Protein AF-A0A848KXA6-F1 (afdb_monomer)

Secondary structure (DSSP, 8-state):
--EEEEEEHHHHHHHHHHHHHH-SSGGG-EEEEETTEEEEEE-HHHHHHHHHHHS-------------------

Nearest PDB structures (foldseek):
  8cq7-assembly1_M  TM=4.073E-01  e=4.009E-01  Candida albicans
  8s8f-assembly1_K  TM=4.529E-01  e=1.843E+00  Kluyveromyces lactis NRRL Y-1140
  5tuq-assembly1_B  TM=4.125E-01  e=2.743E+00  Human immunodeficiency virus type 1 BH10
  7oz2-assembly1_B  TM=4.205E-01  e=3.132E+00  Human immunodeficiency virus type 1 BH10
  5k0y-assembly1_t  TM=4.561E-01  e=4.663E+00  Oryctolagus cuniculus

Organism: NCBI:txid2725283

Mean predicted aligned error: 13.0 Å

Solvent-accessible surface area (backbone atoms only — not comparable to full-atom values): 4701 Å² total; per-residue (Å²): 116,77,38,75,52,73,40,53,61,89,50,35,61,58,50,50,50,53,50,53,71,72,38,93,50,69,85,56,57,42,79,44,76,57,92,79,38,35,27,35,40,27,50,50,75,55,50,51,51,5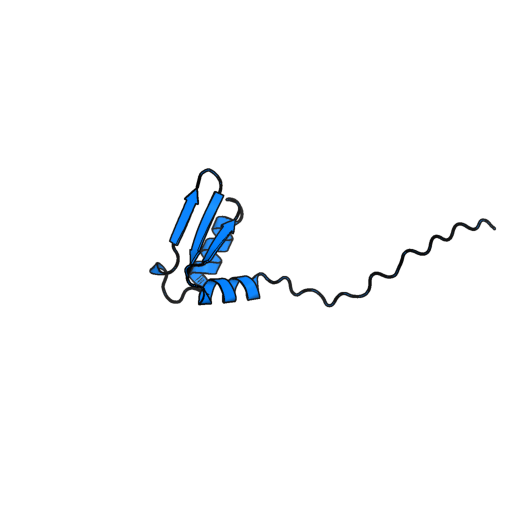1,48,64,67,65,46,64,80,72,66,74,82,78,62,87,74,79,88,76,88,78,89,77,90,131

Sequence (74 aa):
MPTILADNADHAAQLAKLLLDEADDPADVKTVTSGSTIAFDVPDSLAEAITKLAEPKKAPAKKAAPKAPAKTEG

pLDDT: mean 70.41, std 14.08, range [38.06, 87.44]

Radius of gyration: 20.08 Å; Cα contacts (8 Å, |Δi|>4): 73; chains: 1; bounding box: 54×46×42 Å

Structure (mmCIF, N/CA/C/O backbone):
data_AF-A0A848KXA6-F1
#
_entry.id   AF-A0A848KXA6-F1
#
loop_
_atom_site.group_PDB
_atom_site.id
_atom_site.type_symbol
_atom_site.label_atom_id
_atom_site.label_alt_id
_atom_site.label_comp_id
_atom_site.label_asym_id
_atom_site.label_entity_id
_atom_site.label_seq_id
_atom_site.pdbx_PDB_ins_code
_atom_site.Cartn_x
_atom_site.Cartn_y
_atom_site.Cartn_z
_atom_site.occupancy
_atom_site.B_iso_or_equiv
_atom_site.auth_seq_id
_atom_site.auth_comp_id
_atom_site.auth_asym_id
_atom_site.auth_atom_id
_atom_site.pdbx_PDB_model_num
ATOM 1 N N . MET A 1 1 ? -3.770 -5.981 13.927 1.00 56.34 1 MET A N 1
ATOM 2 C CA . MET A 1 1 ? -2.759 -4.929 14.193 1.00 56.34 1 MET A CA 1
ATOM 3 C C . MET A 1 1 ? -2.493 -4.294 12.836 1.00 56.34 1 MET A C 1
ATOM 5 O O . MET A 1 1 ? -2.406 -5.055 11.897 1.00 56.34 1 MET A O 1
ATOM 9 N N . PRO A 1 2 ? -2.418 -2.971 12.650 1.00 69.19 2 PRO A N 1
ATOM 10 C CA . PRO A 1 2 ? -2.132 -2.435 11.315 1.00 69.19 2 PRO A CA 1
ATOM 11 C C . PRO A 1 2 ? -0.780 -2.940 10.787 1.00 69.19 2 PRO A C 1
ATOM 13 O O . PRO A 1 2 ? 0.182 -3.039 11.555 1.00 69.19 2 PRO A O 1
ATOM 16 N N . THR A 1 3 ? -0.714 -3.272 9.497 1.00 80.56 3 THR A N 1
ATOM 17 C CA . THR A 1 3 ? 0.520 -3.721 8.842 1.00 80.56 3 THR A CA 1
ATOM 18 C C . THR A 1 3 ? 1.138 -2.560 8.071 1.00 80.56 3 THR A C 1
ATOM 20 O O . THR A 1 3 ? 0.451 -1.847 7.342 1.00 80.56 3 THR A O 1
ATOM 23 N N . ILE A 1 4 ? 2.452 -2.380 8.232 1.00 80.19 4 ILE A N 1
ATOM 24 C CA . ILE A 1 4 ? 3.217 -1.322 7.570 1.00 80.19 4 ILE A CA 1
ATOM 25 C C . ILE A 1 4 ? 3.929 -1.895 6.342 1.00 80.19 4 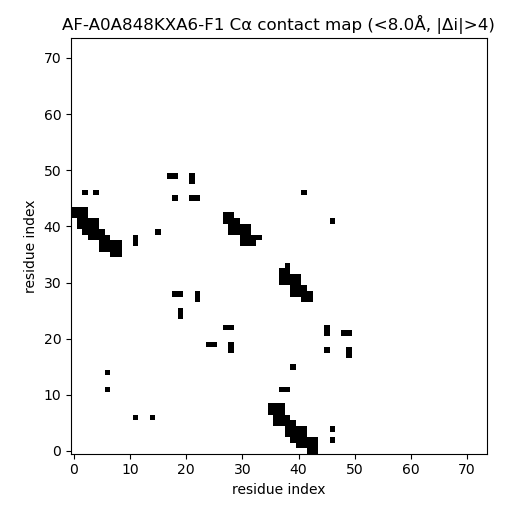ILE A C 1
ATOM 27 O O . ILE A 1 4 ? 4.839 -2.714 6.470 1.00 80.19 4 ILE A O 1
ATOM 31 N N . LEU A 1 5 ? 3.551 -1.421 5.156 1.00 76.94 5 LEU A N 1
ATOM 32 C CA . LEU A 1 5 ? 4.219 -1.732 3.893 1.00 76.94 5 LEU A CA 1
ATOM 33 C C . LEU A 1 5 ? 5.159 -0.583 3.527 1.00 76.94 5 LEU A C 1
ATOM 35 O O . LEU A 1 5 ? 4.695 0.480 3.129 1.00 76.94 5 LEU A O 1
ATOM 39 N N . ALA A 1 6 ? 6.469 -0.769 3.690 1.00 72.75 6 ALA A N 1
ATOM 40 C CA . ALA A 1 6 ? 7.473 0.229 3.318 1.00 72.75 6 ALA A CA 1
ATOM 41 C C . ALA A 1 6 ? 8.007 -0.031 1.903 1.00 72.75 6 ALA A C 1
ATOM 43 O O . ALA A 1 6 ? 8.428 -1.148 1.605 1.00 72.75 6 ALA A O 1
ATOM 44 N N . ASP A 1 7 ? 8.041 1.006 1.066 1.00 74.69 7 ASP A N 1
ATOM 45 C CA . ASP A 1 7 ? 8.598 0.943 -0.285 1.00 74.69 7 ASP A CA 1
ATOM 46 C C . 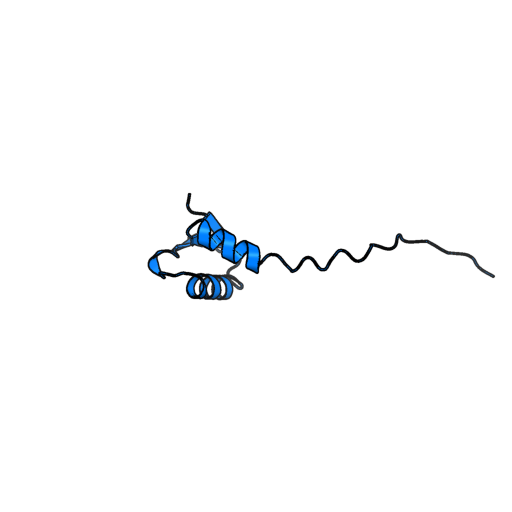ASP A 1 7 ? 9.435 2.197 -0.614 1.00 74.69 7 ASP A C 1
ATOM 48 O O . ASP A 1 7 ? 9.439 3.207 0.102 1.00 74.69 7 ASP A O 1
ATOM 52 N N . ASN A 1 8 ? 10.193 2.124 -1.705 1.00 70.12 8 ASN A N 1
ATOM 53 C CA . ASN A 1 8 ? 10.940 3.247 -2.252 1.00 70.12 8 ASN A CA 1
ATOM 54 C C . ASN A 1 8 ? 9.999 4.203 -2.996 1.00 70.12 8 ASN A C 1
ATOM 56 O O . ASN A 1 8 ? 8.982 3.794 -3.557 1.00 70.12 8 ASN A O 1
ATOM 60 N N . ALA A 1 9 ? 10.357 5.489 -3.046 1.00 66.94 9 ALA A N 1
ATOM 61 C CA . ALA A 1 9 ? 9.501 6.536 -3.609 1.00 66.94 9 ALA A CA 1
ATOM 62 C C . ALA A 1 9 ? 9.055 6.272 -5.064 1.00 66.94 9 ALA A C 1
ATOM 64 O O . ALA A 1 9 ? 7.907 6.553 -5.405 1.00 66.94 9 ALA A O 1
ATOM 65 N N . ASP A 1 10 ? 9.916 5.676 -5.895 1.00 69.50 10 ASP A N 1
ATOM 66 C CA . ASP A 1 10 ? 9.601 5.307 -7.284 1.00 69.50 10 ASP A CA 1
ATOM 67 C C . ASP A 1 10 ? 8.479 4.264 -7.407 1.00 69.50 10 ASP A C 1
ATOM 69 O O . ASP A 1 10 ? 7.711 4.269 -8.369 1.00 69.50 10 ASP A O 1
ATOM 73 N N . HIS A 1 11 ? 8.363 3.370 -6.427 1.00 70.31 11 HIS A N 1
ATOM 74 C CA . HIS A 1 11 ? 7.366 2.299 -6.404 1.00 70.31 11 HIS A CA 1
ATOM 75 C C . HIS A 1 11 ? 6.155 2.641 -5.532 1.00 70.31 11 HIS A C 1
ATOM 77 O O . HIS A 1 11 ? 5.073 2.092 -5.738 1.00 70.31 11 HIS A O 1
ATOM 83 N N . ALA A 1 12 ? 6.289 3.615 -4.631 1.00 76.38 12 ALA A N 1
ATOM 84 C CA . ALA A 1 12 ? 5.227 4.045 -3.732 1.00 76.38 12 ALA A CA 1
ATOM 85 C C . ALA A 1 12 ? 3.953 4.487 -4.465 1.00 76.38 12 ALA A C 1
ATOM 87 O O . ALA A 1 12 ? 2.859 4.208 -3.993 1.00 76.38 12 ALA A O 1
ATOM 88 N N . ALA A 1 13 ? 4.057 5.127 -5.635 1.00 80.62 13 ALA A N 1
ATOM 89 C CA . ALA A 1 13 ? 2.880 5.522 -6.414 1.00 80.62 13 ALA A CA 1
ATOM 90 C C . ALA A 1 13 ? 2.112 4.315 -6.986 1.00 80.62 13 ALA A C 1
ATOM 92 O O . ALA A 1 13 ? 0.881 4.321 -7.028 1.00 80.62 13 ALA A O 1
ATOM 93 N N . GLN A 1 14 ? 2.830 3.273 -7.417 1.00 80.75 14 GLN A N 1
ATOM 94 C CA . GLN A 1 14 ? 2.220 2.039 -7.918 1.00 80.75 14 GLN A CA 1
ATOM 95 C C . GLN A 1 14 ? 1.601 1.242 -6.772 1.00 80.75 14 GLN A C 1
ATOM 97 O O . GLN A 1 14 ? 0.475 0.767 -6.903 1.00 80.75 14 GLN A O 1
ATOM 102 N N . LEU A 1 15 ? 2.307 1.167 -5.640 1.00 78.94 15 LEU A N 1
ATOM 103 C CA . LEU A 1 15 ? 1.816 0.519 -4.432 1.00 78.94 15 LEU A CA 1
ATOM 104 C C . LEU A 1 15 ? 0.570 1.234 -3.896 1.00 78.94 15 LEU A C 1
ATOM 106 O O . LEU A 1 15 ? -0.436 0.585 -3.655 1.00 78.94 15 LEU A O 1
ATOM 110 N N . ALA A 1 16 ? 0.585 2.568 -3.803 1.00 80.56 16 ALA A N 1
ATOM 111 C CA . ALA A 1 16 ? -0.567 3.367 -3.386 1.00 80.56 16 ALA A CA 1
ATOM 112 C C . ALA A 1 16 ? -1.783 3.128 -4.282 1.00 80.56 16 ALA A C 1
ATOM 114 O O . ALA A 1 16 ? -2.893 2.977 -3.783 1.00 80.56 16 ALA A O 1
ATOM 115 N N . LYS A 1 17 ? -1.575 3.081 -5.604 1.00 82.81 17 LYS A N 1
ATOM 116 C CA . LYS A 1 17 ? -2.652 2.812 -6.557 1.00 82.81 17 LYS A CA 1
ATOM 117 C C . LYS A 1 17 ? -3.225 1.409 -6.373 1.00 82.81 17 LYS A C 1
ATOM 119 O O . LYS A 1 17 ? -4.437 1.270 -6.372 1.00 82.81 17 LYS A O 1
ATOM 124 N N . LEU A 1 18 ? -2.369 0.402 -6.199 1.00 81.62 18 LEU A N 1
ATOM 125 C CA . LEU A 1 18 ? -2.793 -0.974 -5.943 1.00 81.62 18 LEU A CA 1
ATOM 126 C C . LEU A 1 18 ? -3.559 -1.091 -4.616 1.00 81.62 18 LEU A C 1
ATOM 128 O O . LEU A 1 18 ? -4.594 -1.739 -4.566 1.00 81.62 18 LEU A O 1
ATOM 132 N N . LEU A 1 19 ? -3.077 -0.425 -3.564 1.00 83.50 19 LEU A N 1
ATOM 133 C CA . LEU A 1 19 ? -3.737 -0.386 -2.260 1.00 83.50 19 LEU A CA 1
ATOM 134 C C . LEU A 1 19 ? -5.109 0.283 -2.342 1.00 83.50 19 LEU A C 1
ATOM 136 O O . LEU A 1 19 ? -6.034 -0.209 -1.719 1.00 83.50 19 LEU A O 1
ATOM 140 N N . LEU A 1 20 ? -5.252 1.367 -3.112 1.00 83.38 20 LEU A N 1
ATOM 141 C CA . LEU A 1 20 ? -6.543 2.031 -3.319 1.00 83.38 20 LEU A CA 1
ATOM 142 C C . LEU A 1 20 ? -7.527 1.200 -4.152 1.00 83.38 20 LEU A C 1
ATOM 144 O O . LEU A 1 20 ? -8.726 1.340 -3.954 1.00 83.38 20 LEU A O 1
ATOM 148 N N . ASP A 1 21 ? -7.033 0.408 -5.105 1.00 84.12 21 ASP A N 1
ATOM 149 C CA . ASP A 1 21 ? -7.866 -0.453 -5.960 1.00 84.12 21 ASP A CA 1
ATOM 150 C C . ASP A 1 21 ? -8.405 -1.659 -5.170 1.00 84.12 21 ASP A C 1
ATOM 152 O O . ASP A 1 21 ? -9.551 -2.057 -5.347 1.00 84.12 21 ASP A O 1
ATOM 156 N N . GLU A 1 22 ? -7.585 -2.202 -4.263 1.00 79.94 22 GLU A N 1
ATOM 157 C CA . GLU A 1 22 ? -7.938 -3.347 -3.414 1.00 79.94 22 GLU A CA 1
ATOM 158 C C . GLU A 1 22 ? -8.666 -2.932 -2.119 1.00 79.94 22 GLU A C 1
ATOM 160 O O . GLU A 1 22 ? -9.327 -3.752 -1.479 1.00 79.94 22 GLU A O 1
ATOM 165 N N . ALA A 1 23 ? -8.536 -1.671 -1.696 1.00 79.62 23 ALA A N 1
ATOM 166 C CA . ALA A 1 23 ? -9.246 -1.145 -0.537 1.00 79.62 23 ALA A CA 1
ATOM 167 C C . ALA A 1 23 ? -10.743 -1.004 -0.819 1.00 79.62 23 ALA A C 1
ATOM 169 O O . ALA A 1 23 ? -11.144 -0.350 -1.778 1.00 79.62 23 ALA A O 1
ATOM 170 N N . ASP A 1 24 ? -11.566 -1.546 0.081 1.00 76.62 24 ASP A N 1
ATOM 171 C CA . ASP A 1 24 ? -13.017 -1.327 0.062 1.00 76.62 24 ASP A CA 1
ATOM 172 C C . ASP A 1 24 ? -13.354 0.137 0.408 1.00 76.62 24 ASP A C 1
ATOM 174 O O . ASP A 1 24 ? -14.229 0.743 -0.209 1.00 76.62 24 ASP A O 1
ATOM 178 N N . ASP A 1 25 ? -12.589 0.737 1.334 1.00 78.31 25 ASP A N 1
ATOM 179 C CA . ASP A 1 25 ? -12.683 2.151 1.693 1.00 78.31 25 ASP A CA 1
ATOM 180 C C . ASP A 1 25 ? -11.302 2.842 1.657 1.00 78.31 25 ASP A C 1
ATOM 182 O O . ASP A 1 25 ? -10.339 2.370 2.272 1.00 78.31 25 ASP A O 1
ATOM 186 N N . PRO A 1 26 ? -11.160 3.991 0.970 1.00 74.75 26 PRO A N 1
ATOM 187 C CA . PRO A 1 26 ? -9.883 4.694 0.878 1.00 74.75 26 PRO A CA 1
ATOM 188 C C . PRO A 1 26 ? -9.407 5.280 2.218 1.00 74.75 26 PRO A C 1
ATOM 190 O O . PRO A 1 26 ? -8.229 5.617 2.336 1.00 74.75 26 PRO A O 1
ATOM 193 N N . ALA A 1 27 ? -10.274 5.418 3.228 1.00 79.81 27 ALA A N 1
ATOM 194 C CA . ALA A 1 27 ? -9.883 5.877 4.560 1.00 79.81 27 ALA A CA 1
ATOM 195 C C . ALA A 1 27 ? -9.095 4.820 5.354 1.00 79.81 27 ALA A C 1
ATOM 197 O O . ALA A 1 27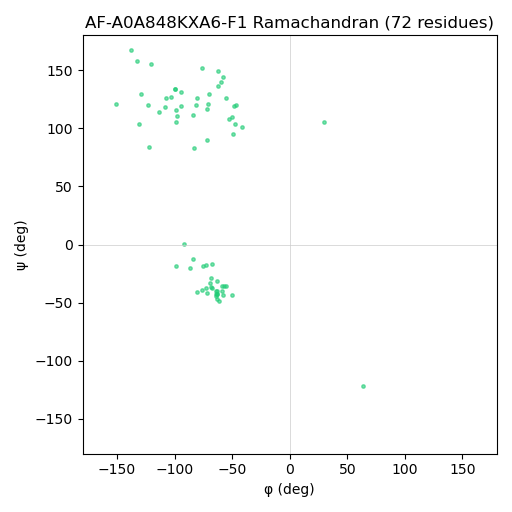 ? -8.412 5.183 6.318 1.00 79.81 27 ALA A O 1
ATOM 198 N N . ASP A 1 28 ? -9.152 3.547 4.947 1.00 80.12 28 ASP A N 1
ATOM 199 C CA . ASP A 1 28 ? -8.371 2.462 5.551 1.00 80.12 28 ASP A CA 1
ATOM 200 C C . ASP A 1 28 ? -6.892 2.488 5.135 1.00 80.12 28 ASP A C 1
ATOM 202 O O . ASP A 1 28 ? -6.050 1.907 5.819 1.00 80.12 28 ASP A O 1
ATOM 206 N N . VAL A 1 29 ? -6.540 3.188 4.051 1.00 82.50 29 VAL A N 1
ATOM 207 C CA . VAL A 1 29 ? -5.155 3.299 3.576 1.00 82.50 29 VAL A CA 1
ATOM 208 C C . VAL A 1 29 ? -4.534 4.604 4.069 1.00 82.50 29 VAL A C 1
ATOM 210 O O . VAL A 1 29 ? -4.862 5.693 3.598 1.00 82.50 29 VAL A O 1
ATOM 213 N N . LYS A 1 30 ? -3.577 4.513 4.996 1.00 84.69 30 LYS A N 1
ATOM 214 C CA . LYS A 1 30 ? -2.826 5.667 5.507 1.00 84.69 30 LYS A CA 1
ATOM 215 C C . LYS A 1 30 ? -1.391 5.668 5.020 1.00 84.69 30 LYS A C 1
ATOM 217 O O . LYS A 1 30 ? -0.586 4.823 5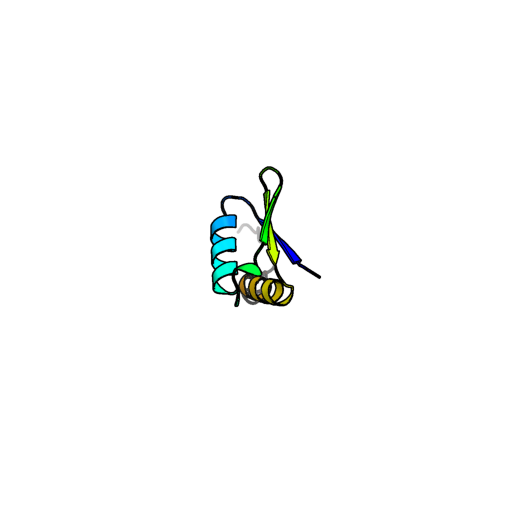.386 1.00 84.69 30 LYS A O 1
ATOM 222 N N . THR A 1 31 ? -1.017 6.693 4.270 1.00 85.50 31 THR A N 1
ATOM 223 C CA . THR A 1 31 ? 0.380 6.884 3.874 1.00 85.50 31 THR A CA 1
ATOM 224 C C . THR A 1 31 ? 1.176 7.532 5.008 1.00 85.50 31 THR A C 1
ATOM 226 O O . THR A 1 31 ? 0.835 8.609 5.495 1.00 85.50 31 THR A O 1
ATOM 229 N N . VAL A 1 32 ? 2.276 6.900 5.400 1.00 85.12 32 VAL A N 1
ATOM 230 C CA . VAL A 1 32 ? 3.237 7.368 6.399 1.00 85.12 32 VAL A CA 1
ATOM 231 C C . VAL A 1 32 ? 4.560 7.644 5.693 1.00 85.12 32 VAL A C 1
ATOM 233 O O . VAL A 1 32 ? 5.205 6.738 5.180 1.00 85.12 32 VAL A O 1
ATOM 236 N N . THR A 1 33 ? 4.990 8.902 5.650 1.00 83.12 33 THR A N 1
ATOM 237 C CA . THR A 1 33 ? 6.279 9.269 5.040 1.00 83.12 33 THR A CA 1
ATOM 238 C C . THR A 1 33 ? 7.303 9.534 6.134 1.00 83.12 33 THR A C 1
ATOM 240 O O . THR A 1 33 ? 7.055 10.340 7.028 1.00 83.12 33 THR A O 1
ATOM 243 N N . SER A 1 34 ? 8.454 8.866 6.066 1.00 79.25 34 SER A N 1
ATOM 244 C CA . SER A 1 34 ? 9.555 9.050 7.012 1.00 79.25 34 SER A CA 1
ATOM 245 C C . SER A 1 34 ? 10.863 9.251 6.251 1.00 79.25 34 SER A C 1
ATOM 247 O O . SER A 1 34 ? 11.442 8.307 5.713 1.00 79.25 34 SER A O 1
ATOM 249 N N . GLY A 1 35 ? 11.338 10.498 6.192 1.00 81.38 35 GLY A N 1
ATOM 250 C CA . GLY A 1 35 ? 12.512 10.865 5.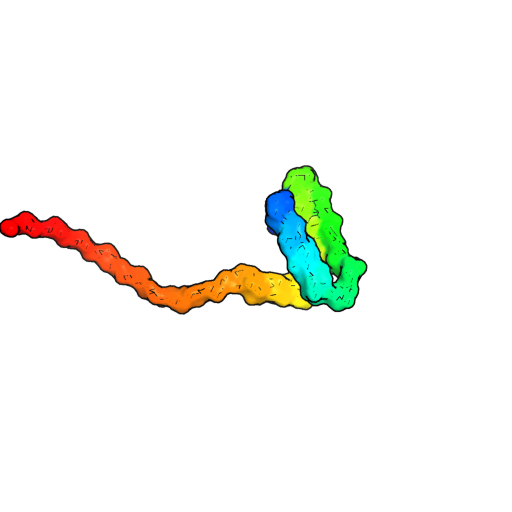396 1.00 81.38 35 GLY A CA 1
ATOM 251 C C . GLY A 1 35 ? 12.271 10.639 3.901 1.00 81.38 35 GLY A C 1
ATOM 252 O O . GLY A 1 35 ? 11.333 11.202 3.344 1.00 81.38 35 GLY A O 1
ATOM 253 N N . SER A 1 36 ? 13.105 9.809 3.266 1.00 77.00 36 SER A N 1
ATOM 254 C CA . SER A 1 36 ? 12.955 9.408 1.853 1.00 77.00 36 SER A CA 1
ATOM 255 C C . SER A 1 36 ? 12.151 8.119 1.653 1.00 77.00 36 SER A C 1
ATOM 257 O O . SER A 1 36 ? 12.002 7.664 0.521 1.00 77.00 36 SER A O 1
ATOM 259 N N . THR A 1 37 ? 11.662 7.503 2.729 1.00 78.00 37 THR A N 1
ATOM 260 C CA . THR A 1 37 ? 10.896 6.256 2.668 1.00 78.00 37 THR A CA 1
ATOM 261 C C . THR A 1 37 ? 9.408 6.556 2.770 1.00 78.00 37 THR A C 1
ATOM 263 O O . THR A 1 37 ? 8.979 7.323 3.638 1.00 78.00 37 THR A O 1
ATOM 266 N N . ILE A 1 38 ? 8.621 5.927 1.897 1.00 83.62 38 ILE A N 1
ATOM 267 C CA . ILE A 1 38 ? 7.162 5.992 1.933 1.00 83.62 38 ILE A CA 1
ATOM 268 C C . ILE A 1 38 ? 6.662 4.639 2.423 1.00 83.62 38 ILE A C 1
ATOM 270 O O . ILE A 1 38 ? 7.025 3.596 1.887 1.00 83.62 38 ILE A O 1
ATOM 274 N N . ALA A 1 39 ? 5.852 4.663 3.469 1.00 84.44 39 ALA A N 1
ATOM 275 C CA . ALA A 1 39 ? 5.207 3.495 4.024 1.00 84.44 39 ALA A CA 1
ATOM 276 C C . ALA A 1 39 ? 3.687 3.653 3.982 1.00 84.44 39 ALA A C 1
ATOM 278 O O . ALA A 1 39 ? 3.170 4.768 3.965 1.00 84.44 39 ALA A O 1
ATOM 279 N N . PHE A 1 40 ? 2.971 2.539 3.973 1.00 84.94 40 PHE A N 1
ATOM 280 C CA . PHE A 1 40 ? 1.516 2.503 3.995 1.00 84.94 40 PHE A CA 1
ATOM 281 C C . PHE A 1 40 ? 1.069 1.683 5.195 1.00 84.94 40 PHE A C 1
ATOM 283 O O . PHE A 1 40 ? 1.434 0.518 5.330 1.00 84.94 40 PHE A O 1
ATOM 290 N N . ASP A 1 41 ? 0.325 2.331 6.076 1.00 87.44 41 ASP A N 1
ATOM 291 C CA . ASP A 1 41 ? -0.429 1.735 7.163 1.00 87.44 41 ASP A CA 1
ATOM 292 C C . ASP A 1 41 ? -1.771 1.281 6.590 1.00 87.44 41 ASP A C 1
ATOM 294 O O . ASP A 1 41 ? -2.576 2.101 6.138 1.00 87.44 41 ASP A O 1
ATOM 298 N N . VAL A 1 42 ? -1.949 -0.037 6.527 1.00 85.94 42 VAL A N 1
ATOM 299 C CA . VAL A 1 42 ? -3.148 -0.682 5.993 1.00 85.94 42 VAL A CA 1
ATOM 300 C C . VAL A 1 42 ? -3.654 -1.784 6.931 1.00 85.94 42 VAL A C 1
ATOM 302 O O . VAL A 1 42 ? -2.877 -2.340 7.722 1.00 85.94 42 VAL A O 1
ATOM 305 N N . PRO A 1 43 ? -4.945 -2.158 6.846 1.00 84.94 43 PRO A N 1
ATOM 306 C CA . PRO A 1 43 ? -5.486 -3.283 7.598 1.00 84.94 43 PRO A CA 1
ATOM 307 C C . PRO A 1 43 ? -4.806 -4.604 7.208 1.00 84.94 43 PRO A C 1
ATOM 309 O O . PRO A 1 43 ? -4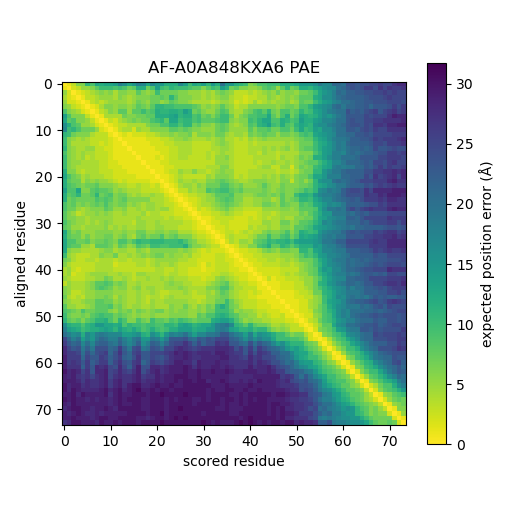.449 -4.810 6.046 1.00 84.94 43 PRO A O 1
ATOM 312 N N . ASP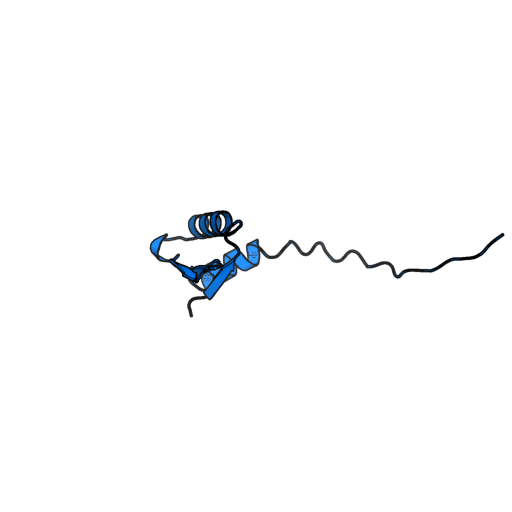 A 1 44 ? -4.703 -5.539 8.160 1.00 82.50 44 ASP A N 1
ATOM 313 C CA . ASP A 1 44 ? -4.122 -6.880 7.950 1.00 82.50 44 ASP A CA 1
ATOM 314 C C . ASP A 1 44 ? -4.716 -7.604 6.730 1.00 82.50 44 ASP A C 1
ATOM 316 O O . ASP A 1 44 ? -3.985 -8.179 5.928 1.00 82.50 44 ASP A O 1
ATOM 320 N N . SER A 1 45 ? -6.039 -7.539 6.550 1.00 80.94 45 SER A N 1
ATOM 321 C CA . SER A 1 45 ? -6.736 -8.197 5.437 1.00 80.94 45 SER A CA 1
ATOM 322 C C . SER A 1 45 ? -6.245 -7.721 4.066 1.00 80.94 45 SER A C 1
ATOM 324 O O . SER A 1 45 ? -6.129 -8.515 3.134 1.00 80.94 45 SER A O 1
ATOM 326 N N . LEU A 1 46 ? -5.913 -6.436 3.965 1.00 79.38 46 LEU A N 1
ATOM 327 C CA . LEU A 1 46 ? -5.448 -5.786 2.745 1.00 79.38 46 LEU A CA 1
ATOM 328 C C . LEU A 1 46 ? -3.956 -6.063 2.529 1.00 79.38 46 LEU A C 1
ATOM 330 O O . LEU A 1 46 ? -3.536 -6.408 1.427 1.00 79.38 46 LEU A O 1
ATOM 334 N N . ALA A 1 47 ? -3.161 -6.029 3.602 1.00 79.81 47 ALA A N 1
ATOM 335 C CA . ALA A 1 47 ? -1.763 -6.446 3.557 1.00 79.81 47 ALA A CA 1
ATOM 336 C C . ALA A 1 47 ? -1.605 -7.906 3.104 1.00 79.81 47 ALA A C 1
ATOM 338 O O . ALA A 1 47 ? -0.719 -8.205 2.301 1.00 79.81 47 ALA A O 1
ATOM 339 N N . GLU A 1 48 ? -2.471 -8.815 3.559 1.00 80.69 48 GLU A N 1
ATOM 340 C CA . GLU A 1 48 ? -2.499 -10.198 3.081 1.00 80.69 48 GLU A CA 1
ATOM 341 C C . GLU A 1 48 ? -2.860 -10.300 1.595 1.00 80.69 48 GLU A C 1
ATOM 343 O O . GLU A 1 48 ? -2.230 -11.078 0.878 1.00 80.69 48 GLU A O 1
ATOM 348 N N . ALA A 1 49 ? -3.852 -9.538 1.126 1.00 77.50 49 ALA A N 1
ATOM 349 C CA . ALA A 1 49 ? -4.254 -9.520 -0.282 1.00 77.50 49 ALA A CA 1
ATOM 350 C C . ALA A 1 49 ? -3.105 -9.042 -1.183 1.00 77.50 49 ALA A C 1
ATOM 352 O O . ALA A 1 49 ? -2.720 -9.732 -2.128 1.00 77.50 49 ALA A O 1
ATOM 353 N N . ILE A 1 50 ? -2.473 -7.926 -0.813 1.00 72.69 50 ILE A N 1
ATOM 354 C CA . ILE A 1 50 ? -1.325 -7.345 -1.518 1.00 72.69 50 ILE A CA 1
ATOM 355 C C . ILE A 1 50 ? -0.130 -8.295 -1.476 1.00 72.69 50 ILE A C 1
ATOM 357 O O . ILE A 1 50 ? 0.522 -8.490 -2.494 1.00 72.69 50 ILE A O 1
ATOM 361 N N . THR A 1 51 ? 0.154 -8.926 -0.333 1.00 71.44 51 THR A N 1
ATOM 362 C CA . THR A 1 51 ? 1.263 -9.885 -0.214 1.00 71.44 51 THR A CA 1
ATOM 363 C C . THR A 1 51 ? 1.025 -11.104 -1.099 1.00 71.44 51 THR A C 1
ATOM 365 O O . THR A 1 51 ? 1.954 -11.534 -1.768 1.00 71.44 51 THR A O 1
ATOM 368 N N . LYS A 1 52 ? -0.211 -11.616 -1.190 1.00 69.88 52 LYS A N 1
ATOM 369 C CA . LYS A 1 52 ? -0.580 -12.722 -2.097 1.00 69.88 52 LYS A CA 1
ATOM 370 C C . LYS A 1 52 ? -0.530 -12.326 -3.580 1.00 69.88 52 LYS A C 1
ATOM 372 O O . LYS A 1 52 ? -0.267 -13.173 -4.429 1.00 69.88 52 LYS A O 1
ATOM 377 N N . LEU A 1 53 ? -0.764 -11.052 -3.900 1.00 63.91 53 LEU A N 1
ATOM 378 C CA . LEU A 1 53 ? -0.611 -10.479 -5.246 1.00 63.91 53 LEU A CA 1
ATOM 379 C C . LEU A 1 53 ? 0.859 -10.235 -5.619 1.00 63.91 53 LEU A C 1
ATOM 381 O O . LEU A 1 53 ? 1.257 -10.454 -6.764 1.00 63.91 53 LEU A O 1
ATOM 385 N N . ALA A 1 54 ? 1.654 -9.780 -4.650 1.00 56.31 54 ALA A N 1
ATOM 386 C CA . ALA A 1 54 ? 3.075 -9.486 -4.775 1.00 56.31 54 ALA A CA 1
ATOM 387 C C . ALA A 1 54 ? 3.957 -10.723 -4.598 1.00 56.31 54 ALA A C 1
ATOM 389 O O . ALA A 1 54 ? 5.138 -10.655 -4.939 1.00 56.31 54 ALA A O 1
ATOM 390 N N . GLU A 1 55 ? 3.415 -11.847 -4.110 1.00 50.00 55 GLU A N 1
ATOM 391 C CA . GLU A 1 55 ? 4.051 -13.146 -4.255 1.00 50.00 55 GLU A CA 1
ATOM 392 C C . GLU A 1 55 ? 4.346 -13.295 -5.749 1.00 50.00 55 GLU A C 1
ATOM 394 O O . GLU A 1 55 ? 3.418 -13.464 -6.552 1.00 50.00 55 GLU A O 1
ATOM 399 N N . PRO A 1 56 ? 5.627 -13.217 -6.172 1.00 44.84 56 PRO A N 1
ATOM 400 C CA . PRO A 1 56 ? 5.938 -13.590 -7.529 1.00 44.84 56 PRO A CA 1
ATOM 401 C C . PRO A 1 56 ? 5.395 -15.001 -7.615 1.00 44.84 56 PRO A C 1
ATOM 403 O O . PRO A 1 56 ? 5.725 -15.810 -6.743 1.00 44.84 56 PRO A O 1
ATOM 406 N N . LYS A 1 57 ? 4.536 -15.294 -8.603 1.00 44.81 57 LYS A N 1
ATOM 407 C CA . LYS A 1 57 ? 4.281 -16.674 -9.020 1.00 44.81 57 LYS A CA 1
ATOM 408 C C . LYS A 1 57 ? 5.649 -17.318 -9.011 1.00 44.81 57 LYS A C 1
ATOM 410 O O . LYS A 1 57 ? 6.467 -17.028 -9.886 1.00 44.81 57 LYS A O 1
ATOM 415 N N . LYS A 1 58 ? 5.936 -18.072 -7.951 1.00 38.06 58 LYS A N 1
ATOM 416 C CA . LYS A 1 58 ? 7.230 -18.672 -7.711 1.00 38.06 58 LYS A CA 1
ATOM 417 C C . LYS A 1 58 ? 7.205 -19.736 -8.770 1.00 38.06 58 LYS A C 1
ATOM 419 O O . LYS A 1 58 ? 6.577 -20.776 -8.577 1.00 38.06 58 LYS A O 1
ATOM 424 N N . ALA A 1 59 ? 7.689 -19.369 -9.961 1.00 42.56 59 ALA A N 1
ATOM 425 C CA . ALA A 1 59 ? 7.688 -20.226 -11.122 1.00 42.56 59 ALA A CA 1
ATOM 426 C C . ALA A 1 59 ? 8.222 -21.544 -10.582 1.00 42.56 59 ALA A C 1
ATOM 428 O O . ALA A 1 59 ? 9.275 -21.505 -9.930 1.00 42.56 59 ALA A O 1
ATOM 429 N N . PRO A 1 60 ? 7.446 -22.642 -10.677 1.00 42.31 60 PRO A N 1
ATOM 430 C CA . PRO A 1 60 ? 7.782 -23.873 -9.989 1.00 42.31 60 PRO A CA 1
ATOM 431 C C . PRO A 1 60 ? 9.236 -24.138 -10.306 1.00 42.31 60 PRO A C 1
ATOM 433 O O . PRO A 1 60 ? 9.592 -24.158 -11.485 1.00 42.31 60 PRO A O 1
ATOM 436 N N . ALA A 1 61 ? 10.056 -24.178 -9.254 1.00 50.06 61 ALA A N 1
ATOM 437 C CA . ALA A 1 61 ? 11.499 -24.245 -9.333 1.00 50.06 61 ALA A CA 1
ATOM 438 C C . ALA A 1 61 ? 11.872 -25.358 -10.312 1.00 50.06 61 ALA A C 1
ATOM 440 O O . ALA A 1 61 ? 11.905 -26.539 -9.959 1.00 50.06 61 ALA A O 1
ATOM 441 N N . LYS A 1 62 ? 12.104 -25.005 -11.579 1.00 46.44 62 LYS A N 1
ATOM 442 C CA . LYS A 1 62 ? 12.502 -25.969 -12.589 1.00 46.44 62 LYS A CA 1
ATOM 443 C C . LYS A 1 62 ? 13.999 -26.104 -12.407 1.00 46.44 62 LYS A C 1
ATOM 445 O O . LYS A 1 62 ? 14.771 -25.381 -13.014 1.00 46.44 62 LYS A O 1
ATOM 450 N N . LYS A 1 63 ? 14.331 -26.966 -11.441 1.00 44.56 63 LYS A N 1
ATOM 451 C CA . LYS A 1 63 ? 15.609 -27.631 -11.195 1.00 44.56 63 LYS A CA 1
ATOM 452 C C . LYS A 1 63 ? 16.819 -26.827 -11.663 1.00 44.56 63 LYS A C 1
ATOM 454 O O . LYS A 1 63 ? 17.170 -26.852 -12.839 1.00 44.56 63 LYS A O 1
ATOM 459 N N . ALA A 1 64 ? 17.531 -26.249 -10.700 1.00 48.31 64 ALA A N 1
ATOM 460 C CA . ALA A 1 64 ? 18.972 -26.115 -10.820 1.00 48.31 64 ALA A CA 1
ATOM 461 C C . ALA A 1 64 ? 19.537 -27.476 -11.268 1.00 48.31 64 ALA A C 1
ATOM 463 O O . ALA A 1 64 ? 19.570 -28.428 -10.488 1.00 48.31 64 ALA A O 1
ATOM 464 N N . ALA A 1 65 ? 19.898 -27.599 -12.545 1.00 53.59 65 ALA A N 1
ATOM 465 C CA . ALA A 1 65 ? 20.741 -28.689 -12.994 1.00 53.59 65 ALA A CA 1
ATOM 466 C C . ALA A 1 65 ? 22.141 -28.391 -12.437 1.00 53.59 65 ALA A C 1
ATOM 468 O O . ALA A 1 65 ? 22.669 -27.302 -12.689 1.00 53.59 65 ALA A O 1
ATOM 469 N N . PRO A 1 66 ? 22.723 -29.284 -11.620 1.00 55.12 66 PRO A N 1
ATOM 470 C CA . PRO A 1 66 ? 24.038 -29.059 -11.057 1.00 55.12 66 PRO A CA 1
ATOM 471 C C . PRO A 1 66 ? 25.077 -28.956 -12.174 1.00 55.12 66 PRO A C 1
ATOM 473 O O . PRO A 1 66 ? 25.096 -29.722 -13.135 1.00 55.12 66 PRO A O 1
ATOM 476 N N . LYS A 1 67 ? 25.941 -27.961 -12.005 1.00 51.34 67 LYS A N 1
ATOM 477 C CA . LYS A 1 67 ? 27.146 -27.668 -12.773 1.00 51.34 67 LYS A CA 1
ATOM 478 C C . LYS A 1 67 ? 28.003 -28.941 -12.889 1.00 51.34 67 LYS A C 1
ATOM 480 O O . LYS A 1 67 ? 28.593 -29.360 -11.899 1.00 51.34 67 LYS A O 1
ATOM 485 N N . ALA A 1 68 ? 28.097 -29.538 -14.075 1.00 60.00 68 ALA A N 1
ATOM 486 C CA . ALA A 1 68 ? 29.157 -30.494 -14.387 1.00 60.00 68 ALA A CA 1
ATOM 487 C C . ALA A 1 68 ? 30.304 -29.729 -15.073 1.00 60.00 68 ALA A C 1
ATOM 489 O O . ALA A 1 68 ? 30.069 -29.115 -16.116 1.00 60.00 68 ALA A O 1
ATOM 490 N N . PRO A 1 69 ? 31.528 -29.702 -14.516 1.00 59.72 69 PRO A N 1
ATOM 491 C CA . PRO A 1 69 ? 32.690 -29.233 -15.247 1.00 59.72 69 PRO A CA 1
ATOM 492 C C . PRO A 1 69 ? 33.180 -30.381 -16.135 1.00 59.72 69 PRO A C 1
ATOM 494 O O . PRO A 1 69 ? 33.552 -31.434 -15.630 1.00 59.72 69 PRO A O 1
ATOM 497 N N . ALA A 1 70 ? 33.213 -30.186 -17.449 1.00 56.69 70 ALA A N 1
ATOM 498 C CA . ALA A 1 70 ? 33.933 -31.084 -18.344 1.00 56.69 70 ALA A CA 1
ATOM 499 C C . ALA A 1 70 ? 34.967 -30.271 -19.127 1.00 56.69 70 ALA A C 1
ATOM 501 O O . ALA A 1 70 ? 34.732 -29.825 -20.245 1.00 56.69 70 ALA A O 1
ATOM 502 N N . LYS A 1 71 ? 36.133 -30.071 -18.504 1.00 52.88 71 LYS A N 1
ATOM 503 C CA . LYS A 1 71 ? 37.388 -30.117 -19.255 1.00 52.88 71 LYS A CA 1
ATOM 504 C C . LYS A 1 71 ? 37.619 -31.587 -19.591 1.00 52.88 71 LYS A C 1
ATOM 506 O O . LYS A 1 71 ? 37.858 -32.353 -18.662 1.00 52.88 71 LYS A O 1
ATOM 511 N N . THR A 1 72 ? 37.632 -31.971 -20.861 1.00 54.03 72 THR A N 1
ATOM 512 C CA . THR A 1 72 ? 38.658 -32.904 -21.346 1.00 54.03 72 THR A CA 1
ATOM 513 C C . THR A 1 72 ? 38.911 -32.640 -22.824 1.00 54.03 72 THR A C 1
ATOM 515 O O . THR A 1 72 ? 38.004 -32.642 -23.647 1.00 54.03 72 THR A O 1
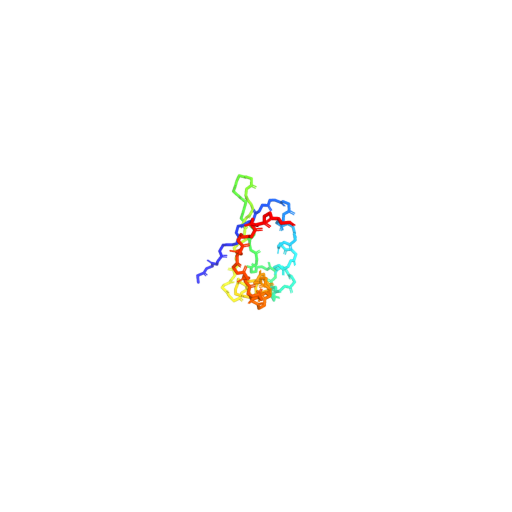ATOM 518 N N . GLU A 1 73 ? 40.167 -32.315 -23.067 1.00 51.31 73 GLU A N 1
ATOM 519 C CA . GLU A 1 73 ? 40.900 -32.214 -24.320 1.00 51.31 73 GLU A CA 1
ATOM 520 C C . GLU A 1 73 ? 40.872 -33.561 -25.069 1.00 51.31 73 GLU A C 1
ATOM 522 O O . GLU A 1 73 ? 40.907 -34.613 -24.425 1.00 51.31 73 GLU A O 1
ATOM 527 N N . GLY A 1 74 ? 40.801 -33.527 -26.403 1.00 51.34 74 GLY A N 1
ATOM 528 C CA . GLY A 1 74 ? 40.855 -34.699 -27.282 1.00 51.34 74 GLY A CA 1
ATOM 529 C C . GLY A 1 74 ? 40.698 -34.316 -28.743 1.00 51.34 74 GLY A C 1
ATOM 530 O O . GLY A 1 74 ? 39.596 -33.836 -29.085 1.00 51.34 74 GLY A O 1
#

Foldseek 3Di:
DWDKAKDAPVCVVVVLVLLCVQDPDNVQWDWDDDPRIIIIGHDPVSVVVVVVVVPDPPVPPPDPPDDDDDDDDD